Protein AF-S7XDH8-F1 (afdb_monomer_lite)

Radius of gyration: 12.24 Å; chains: 1; bounding box: 26×32×30 Å

Secondary structure (DSSP, 8-state):
---EEEEE--S--TTSPP----HHHHHHHHHHHT-SEEEE--SS---HHHHHHHHHH-SSEEEPP------

Foldseek 3Di:
DAAEEEEDEQDDDPVDDDDHHDLVVVQCVCVVVVHQEYEHDHDVDDDPVVQVVSVVSHPHHYHYDPPPPDD

Sequence (71 aa):
MKKIDFHIHTVQSVSDRHFEFDIESLKEYVDLLKIDCIAITNHNLFDKIQFEEICKKLEIKVFRPFILFNI

Organism: NCBI:txid641526

InterPro domains:
  IPR016195 Polymerase/histidinol phosphatase-like [SSF89550] (1-63)

pLDDT: mean 91.23, std 14.31, range [38.09, 98.38]

Structure (mmCIF, N/CA/C/O backbone):
data_AF-S7XDH8-F1
#
_entry.id   AF-S7XDH8-F1
#
loop_
_atom_site.group_PDB
_atom_site.id
_atom_site.type_symbol
_atom_site.label_atom_id
_atom_site.label_alt_id
_atom_site.label_comp_id
_atom_site.label_asym_id
_atom_site.label_entity_id
_atom_site.label_seq_id
_atom_site.pdbx_PDB_ins_code
_atom_site.Cartn_x
_atom_site.Cartn_y
_atom_site.Cartn_z
_atom_site.occupancy
_atom_site.B_iso_or_equiv
_atom_site.auth_seq_id
_atom_site.auth_comp_id
_atom_site.auth_asym_id
_atom_site.auth_atom_id
_atom_site.pdbx_PDB_model_num
ATOM 1 N N . MET A 1 1 ? -15.148 -9.604 12.508 1.00 82.75 1 MET A N 1
ATOM 2 C CA . MET A 1 1 ? -14.318 -10.155 11.410 1.00 82.75 1 MET A CA 1
ATOM 3 C C . MET A 1 1 ? -13.263 -9.132 11.035 1.00 82.75 1 MET A C 1
ATOM 5 O O . MET A 1 1 ? -13.562 -7.950 11.143 1.00 82.75 1 MET A O 1
ATOM 9 N N . LYS A 1 2 ? -12.064 -9.578 10.642 1.00 93.81 2 LYS A N 1
ATOM 10 C CA . LYS A 1 2 ? -11.002 -8.704 10.125 1.00 93.81 2 LYS A CA 1
ATOM 11 C C . LYS A 1 2 ? -11.217 -8.439 8.630 1.00 93.81 2 LYS A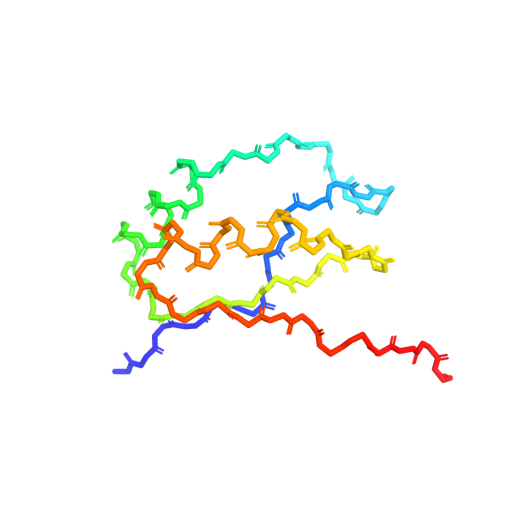 C 1
ATOM 13 O O . LYS A 1 2 ? -11.567 -9.375 7.915 1.00 93.81 2 LYS A O 1
ATOM 18 N N . LYS A 1 3 ? -11.036 -7.197 8.180 1.00 97.25 3 LYS A N 1
ATOM 19 C CA . LYS A 1 3 ? -11.100 -6.782 6.770 1.00 97.25 3 LYS A CA 1
ATOM 20 C C . LYS A 1 3 ? -9.694 -6.750 6.193 1.00 97.25 3 LYS A C 1
ATOM 22 O O . LYS A 1 3 ? -8.849 -6.017 6.701 1.00 97.25 3 LYS A O 1
ATOM 27 N N . ILE A 1 4 ? -9.444 -7.557 5.170 1.00 96.38 4 ILE A N 1
ATOM 28 C CA . ILE A 1 4 ? -8.118 -7.689 4.572 1.00 96.38 4 ILE A CA 1
ATOM 29 C C . ILE A 1 4 ? -8.252 -7.556 3.062 1.00 96.38 4 ILE A C 1
ATOM 31 O O . ILE A 1 4 ? -9.089 -8.237 2.470 1.00 96.38 4 ILE A O 1
ATOM 35 N N . ASP A 1 5 ? -7.430 -6.698 2.468 1.00 96.31 5 ASP A N 1
ATOM 36 C CA . ASP A 1 5 ? -7.280 -6.592 1.019 1.00 96.31 5 ASP A CA 1
ATOM 37 C C . ASP A 1 5 ? -5.939 -7.201 0.604 1.00 96.31 5 ASP A C 1
ATOM 39 O O . ASP A 1 5 ? -4.885 -6.803 1.094 1.00 96.31 5 ASP A O 1
ATOM 43 N N . PHE A 1 6 ? -5.971 -8.201 -0.270 1.00 94.06 6 PHE A N 1
ATOM 44 C CA . PHE A 1 6 ? -4.770 -8.910 -0.709 1.00 94.06 6 PHE A CA 1
ATOM 45 C C . PHE A 1 6 ? -4.244 -8.430 -2.067 1.00 94.06 6 PHE A C 1
ATOM 47 O O . PHE A 1 6 ? -3.267 -8.993 -2.567 1.00 94.06 6 PHE A O 1
ATOM 54 N N . HIS A 1 7 ? -4.883 -7.430 -2.684 1.00 93.62 7 HIS A N 1
ATOM 55 C CA . HIS A 1 7 ? -4.596 -7.056 -4.063 1.00 93.62 7 HIS A CA 1
ATOM 56 C C . HIS A 1 7 ? -4.517 -5.543 -4.276 1.00 93.62 7 HIS A C 1
ATOM 58 O O . HIS A 1 7 ? -5.397 -4.937 -4.879 1.00 93.62 7 HIS A O 1
ATOM 64 N N . ILE A 1 8 ? -3.414 -4.939 -3.825 1.00 95.50 8 ILE A N 1
ATOM 65 C CA . ILE A 1 8 ? -3.124 -3.518 -4.058 1.00 95.50 8 ILE A CA 1
ATOM 66 C C . ILE A 1 8 ? -1.885 -3.363 -4.934 1.00 95.50 8 ILE A C 1
ATOM 68 O O . ILE A 1 8 ? -0.817 -3.890 -4.617 1.00 95.50 8 ILE A O 1
ATOM 72 N N . HIS A 1 9 ? -2.012 -2.593 -6.014 1.00 95.44 9 HIS A N 1
ATOM 73 C CA . HIS A 1 9 ? -0.876 -2.144 -6.812 1.00 95.44 9 HIS A CA 1
ATOM 74 C C . HIS A 1 9 ? -0.510 -0.704 -6.438 1.00 95.44 9 HIS A C 1
ATOM 76 O O . HIS A 1 9 ? -1.372 0.161 -6.313 1.00 95.44 9 HIS A O 1
ATOM 82 N N . THR A 1 10 ? 0.780 -0.454 -6.258 1.00 96.56 10 THR A N 1
ATOM 83 C CA . THR A 1 10 ? 1.375 0.840 -5.892 1.00 96.56 10 THR A CA 1
ATOM 84 C C . THR A 1 10 ? 2.451 1.281 -6.883 1.00 96.56 10 THR A C 1
ATOM 86 O O . THR A 1 10 ? 2.875 2.434 -6.874 1.00 96.56 10 THR A O 1
ATOM 89 N N . VAL A 1 11 ? 2.884 0.375 -7.763 1.00 95.50 11 VAL A N 1
ATOM 90 C CA . VAL A 1 11 ? 3.803 0.656 -8.864 1.00 95.50 11 VAL A CA 1
ATOM 91 C C . VAL A 1 11 ? 3.108 0.258 -10.153 1.00 95.50 11 VAL A C 1
ATOM 93 O O . VAL A 1 11 ? 2.783 -0.914 -10.342 1.00 95.50 11 VAL A O 1
ATOM 96 N N . GLN A 1 12 ? 2.882 1.233 -11.031 1.00 95.56 12 GLN A N 1
ATOM 97 C CA . GLN A 1 12 ? 2.279 0.980 -12.332 1.00 95.56 12 GLN A CA 1
ATOM 98 C C . GLN A 1 12 ? 3.211 0.102 -13.181 1.00 95.56 12 GLN A C 1
ATOM 100 O O . GLN A 1 12 ? 4.378 0.434 -13.395 1.00 95.56 12 GLN A O 1
ATOM 105 N N . SER A 1 13 ? 2.681 -1.001 -13.701 1.00 93.12 13 SER A N 1
ATOM 106 C CA . SER A 1 13 ? 3.335 -1.848 -14.698 1.00 93.12 13 SER A CA 1
ATOM 107 C C . SER A 1 13 ? 2.653 -1.742 -16.069 1.00 93.12 13 SER A C 1
ATOM 109 O O . SER A 1 13 ? 1.608 -1.112 -16.225 1.00 93.12 13 SER A O 1
ATOM 111 N N . VAL A 1 14 ? 3.214 -2.419 -17.075 1.00 94.00 14 VAL A N 1
ATOM 112 C CA . VAL A 1 14 ? 2.601 -2.547 -18.413 1.00 94.00 14 VAL A CA 1
ATOM 113 C C . VAL A 1 14 ? 1.276 -3.318 -18.412 1.00 94.00 14 VAL A C 1
ATOM 115 O O . VAL A 1 14 ? 0.493 -3.179 -19.347 1.00 94.00 14 VAL A O 1
ATOM 118 N N . SER A 1 15 ? 1.035 -4.136 -17.386 1.00 93.00 15 SER A N 1
ATOM 119 C CA . SER A 1 15 ? -0.196 -4.918 -17.232 1.00 93.00 15 SER A CA 1
ATOM 120 C C . SER A 1 15 ? -1.313 -4.121 -16.552 1.00 93.00 15 SER A C 1
ATOM 122 O O . SER A 1 15 ? -2.457 -4.572 -16.523 1.00 93.00 15 SER A O 1
ATOM 124 N N . ASP A 1 16 ? -0.993 -2.939 -16.020 1.00 92.44 16 ASP A N 1
ATOM 125 C CA . ASP A 1 16 ? -1.937 -2.063 -15.342 1.00 92.44 16 ASP A CA 1
ATOM 126 C C . ASP A 1 16 ? -2.577 -1.054 -16.294 1.00 92.44 16 ASP A C 1
ATOM 128 O O . ASP A 1 16 ? -1.985 -0.599 -17.275 1.00 92.44 16 ASP A O 1
ATOM 132 N N . ARG A 1 17 ? -3.784 -0.605 -15.934 1.00 95.50 17 ARG A N 1
ATOM 1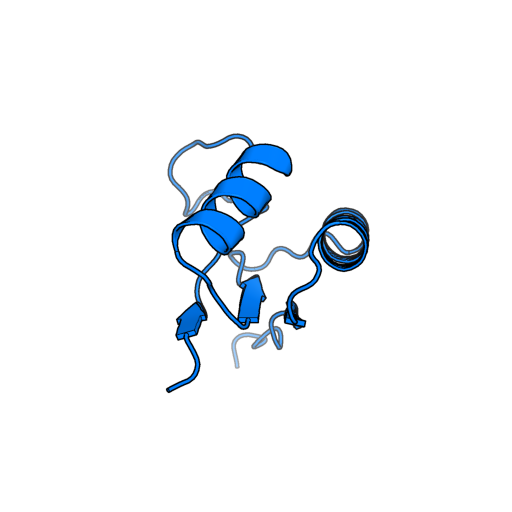33 C CA . ARG A 1 17 ? -4.272 0.687 -16.430 1.00 95.50 17 ARG A CA 1
ATOM 134 C C . ARG A 1 17 ? -3.384 1.794 -15.871 1.00 95.50 17 ARG A C 1
ATOM 136 O O . ARG A 1 17 ? -2.834 1.653 -14.785 1.00 95.50 17 ARG A O 1
ATOM 143 N N . HIS A 1 18 ? -3.264 2.902 -16.593 1.00 96.50 18 HIS A N 1
ATOM 144 C CA . HIS A 1 18 ? -2.473 4.024 -16.104 1.00 96.50 18 HIS A CA 1
ATOM 145 C C . HIS A 1 18 ? -3.055 4.595 -14.806 1.00 96.50 18 HIS A C 1
ATOM 147 O O . HIS A 1 18 ? -4.253 4.872 -14.728 1.00 96.50 18 HIS A O 1
ATOM 153 N N . PHE A 1 19 ? -2.191 4.740 -13.804 1.00 96.75 19 PHE A N 1
ATOM 154 C CA . PHE A 1 19 ? -2.462 5.400 -12.537 1.00 96.75 19 PHE A CA 1
ATOM 155 C C . PHE A 1 19 ? -1.163 6.006 -12.004 1.00 96.75 19 PHE A C 1
ATOM 157 O O . PHE A 1 19 ? -0.073 5.512 -12.299 1.00 96.75 19 PHE A O 1
ATOM 164 N N . GLU A 1 20 ? -1.297 7.040 -11.183 1.00 97.12 20 GLU A N 1
ATOM 165 C CA . GLU A 1 20 ? -0.212 7.573 -10.367 1.00 97.12 20 GLU A CA 1
ATOM 166 C C . GLU A 1 20 ? -0.493 7.210 -8.911 1.00 97.12 20 GLU A C 1
ATOM 168 O O . GLU A 1 20 ? -1.627 7.314 -8.440 1.00 97.12 20 GLU A O 1
ATOM 173 N N . PHE A 1 21 ? 0.523 6.708 -8.212 1.00 97.50 21 PHE A N 1
ATOM 174 C CA . PHE A 1 21 ? 0.373 6.336 -6.813 1.00 97.50 21 PHE A CA 1
ATOM 175 C C . PHE A 1 21 ? 0.349 7.581 -5.926 1.00 97.50 21 PHE A C 1
ATOM 177 O O . PHE A 1 21 ? 1.250 8.415 -6.002 1.00 97.50 21 PHE A O 1
ATOM 184 N N . ASP A 1 22 ? -0.638 7.645 -5.036 1.00 97.75 22 ASP A N 1
ATOM 185 C CA . ASP A 1 22 ? -0.758 8.668 -4.004 1.00 97.75 22 ASP A CA 1
ATOM 186 C C . ASP A 1 22 ? -0.996 8.018 -2.633 1.00 97.75 22 ASP A C 1
ATOM 188 O O . ASP A 1 22 ? -1.906 7.202 -2.447 1.00 97.75 22 ASP A O 1
ATOM 192 N N . ILE A 1 23 ? -0.159 8.383 -1.660 1.00 97.81 23 ILE A N 1
ATOM 193 C CA . ILE A 1 23 ? -0.209 7.822 -0.308 1.00 97.81 23 ILE A CA 1
ATOM 194 C C . ILE A 1 23 ? -1.445 8.292 0.461 1.00 97.81 23 ILE A C 1
ATOM 196 O O . ILE A 1 23 ? -1.981 7.526 1.263 1.00 97.81 23 ILE A O 1
ATOM 200 N N . GLU A 1 24 ? -1.916 9.515 0.212 1.00 98.38 24 GLU A N 1
ATOM 201 C CA . GLU A 1 24 ? -3.079 10.054 0.917 1.00 98.38 24 GLU A CA 1
ATOM 202 C C . GLU A 1 24 ? -4.360 9.346 0.460 1.00 98.38 24 GLU A C 1
ATOM 204 O O . GLU A 1 24 ? -5.162 8.944 1.300 1.00 98.38 24 GLU A O 1
ATOM 209 N N . SER A 1 25 ? -4.486 9.049 -0.835 1.00 98.12 25 SER A N 1
ATOM 210 C CA . SER A 1 25 ? -5.570 8.222 -1.385 1.00 98.12 25 SER A CA 1
ATOM 211 C C . SER A 1 25 ? -5.588 6.803 -0.798 1.00 98.12 25 SER A C 1
ATOM 213 O O . SER A 1 25 ? -6.647 6.287 -0.435 1.00 98.12 25 SER A O 1
ATOM 215 N N . LEU A 1 26 ? -4.420 6.157 -0.659 1.00 98.25 26 LEU A N 1
ATOM 216 C CA . LEU A 1 26 ? -4.331 4.833 -0.026 1.00 98.25 26 LEU A CA 1
ATOM 217 C C . LEU A 1 26 ? -4.716 4.893 1.459 1.00 98.25 26 LEU A C 1
ATOM 219 O O . LEU A 1 26 ? -5.387 3.990 1.961 1.00 98.25 26 LEU A O 1
ATOM 223 N N . LYS A 1 27 ? -4.307 5.954 2.161 1.00 98.38 27 LYS A N 1
ATOM 224 C CA . LYS A 1 27 ? -4.660 6.176 3.564 1.00 98.38 27 LYS A CA 1
ATOM 225 C C . LYS A 1 27 ? -6.166 6.389 3.739 1.00 98.38 27 LYS A C 1
ATOM 227 O O . LYS A 1 27 ? -6.788 5.717 4.558 1.00 98.38 27 LYS A O 1
ATOM 232 N N . GLU A 1 28 ? -6.765 7.255 2.928 1.00 98.38 28 GLU A N 1
ATOM 233 C CA . GLU A 1 28 ? -8.209 7.491 2.928 1.00 98.38 28 GLU A CA 1
ATOM 234 C C . GLU A 1 28 ? -8.985 6.191 2.662 1.00 98.38 28 GLU A C 1
ATOM 236 O O . GLU A 1 28 ? -9.936 5.877 3.380 1.00 98.38 28 GLU A O 1
ATOM 241 N N . TYR A 1 29 ? -8.540 5.387 1.692 1.00 98.19 29 TYR A N 1
ATOM 242 C CA . TYR A 1 29 ? -9.124 4.080 1.389 1.00 98.19 29 TYR A CA 1
ATOM 243 C C . TYR A 1 29 ? -9.161 3.148 2.610 1.00 98.19 29 TYR A C 1
ATOM 245 O O . TYR A 1 29 ? -10.218 2.590 2.934 1.00 98.19 29 TYR A O 1
ATOM 253 N N . VAL A 1 30 ? -8.030 2.985 3.309 1.00 98.25 30 VAL A N 1
ATOM 254 C CA . VAL A 1 30 ? -7.966 2.083 4.469 1.00 98.25 30 VAL A CA 1
ATOM 255 C C . VAL A 1 30 ? -8.775 2.610 5.653 1.00 98.25 30 VAL A C 1
ATOM 257 O O . VAL A 1 30 ? -9.439 1.815 6.327 1.00 98.25 30 VAL A O 1
ATOM 260 N N . ASP A 1 31 ? -8.795 3.929 5.857 1.00 98.00 31 ASP A N 1
ATOM 261 C CA . ASP A 1 31 ? -9.494 4.580 6.966 1.00 98.00 31 ASP A CA 1
ATOM 262 C C . ASP A 1 31 ? -11.018 4.536 6.774 1.00 98.00 31 ASP A C 1
ATOM 264 O O . ASP A 1 31 ? -11.752 4.083 7.662 1.00 98.00 31 ASP A O 1
ATOM 268 N N . LEU A 1 32 ? -11.513 4.929 5.593 1.00 98.19 32 LEU A N 1
ATOM 269 C CA . LEU A 1 32 ? -12.947 4.947 5.277 1.00 98.19 32 LEU A CA 1
ATOM 270 C C . LEU A 1 32 ? -13.561 3.550 5.350 1.00 98.19 32 LEU A C 1
ATOM 272 O O . LEU A 1 32 ? -14.645 3.357 5.912 1.00 98.19 32 LEU A O 1
ATOM 276 N N . LEU A 1 33 ? -12.863 2.553 4.802 1.00 97.50 33 LEU A N 1
ATOM 277 C CA . LEU A 1 33 ? -13.354 1.179 4.775 1.00 97.50 33 LEU A CA 1
ATOM 278 C C . LEU A 1 33 ? -13.028 0.398 6.050 1.00 97.50 33 LEU A C 1
ATOM 280 O O . LEU A 1 33 ? -13.554 -0.710 6.228 1.00 97.50 33 LEU A O 1
ATOM 284 N N . LYS A 1 34 ? -12.246 0.983 6.967 1.00 97.62 34 LYS A N 1
ATOM 285 C CA . LYS A 1 34 ? -11.771 0.360 8.210 1.00 97.62 34 LYS A CA 1
ATOM 286 C C . LYS A 1 34 ? -11.063 -0.967 7.928 1.00 97.62 34 LYS A C 1
ATOM 288 O O . LYS A 1 34 ? -11.415 -1.996 8.509 1.00 97.62 34 LYS A O 1
ATOM 293 N N . ILE A 1 35 ? -10.148 -0.957 6.961 1.00 98.12 35 ILE A N 1
ATOM 294 C CA . ILE A 1 35 ? -9.358 -2.128 6.572 1.00 98.12 35 ILE A CA 1
ATOM 295 C C . ILE A 1 35 ? -8.348 -2.411 7.682 1.00 98.12 35 ILE A C 1
ATOM 297 O O . ILE A 1 35 ? -7.650 -1.517 8.134 1.00 98.12 35 ILE A O 1
ATOM 301 N N . ASP A 1 36 ? -8.268 -3.655 8.145 1.00 98.06 36 ASP A N 1
ATOM 302 C CA . ASP A 1 36 ? -7.334 -4.038 9.207 1.00 98.06 36 ASP A CA 1
ATOM 303 C C . ASP A 1 36 ? -5.928 -4.334 8.666 1.00 98.06 36 ASP A C 1
ATOM 305 O O . ASP A 1 36 ? -4.949 -4.321 9.420 1.00 98.06 36 ASP A O 1
ATOM 309 N N . CYS A 1 37 ? -5.831 -4.699 7.385 1.00 96.94 37 CYS A N 1
ATOM 310 C CA . CYS A 1 37 ? -4.586 -5.102 6.755 1.00 96.94 37 CYS A CA 1
ATOM 311 C C . CYS A 1 37 ? -4.666 -5.073 5.222 1.00 96.94 37 CYS A C 1
ATOM 313 O O . CYS A 1 37 ? -5.701 -5.411 4.650 1.00 96.94 37 CYS A O 1
ATOM 315 N N . ILE A 1 38 ? -3.553 -4.737 4.571 1.00 97.44 38 ILE A N 1
ATOM 316 C CA . ILE A 1 38 ? -3.402 -4.805 3.114 1.00 97.44 38 ILE A CA 1
ATOM 317 C C . ILE A 1 38 ? -2.184 -5.643 2.703 1.00 97.44 38 ILE A C 1
ATOM 319 O O . ILE A 1 38 ? -1.224 -5.767 3.469 1.00 97.44 38 ILE A O 1
ATOM 323 N N . ALA A 1 39 ? -2.185 -6.163 1.477 1.00 95.88 39 ALA A N 1
ATOM 324 C CA . ALA A 1 39 ? -1.005 -6.694 0.804 1.00 95.88 39 ALA A CA 1
ATOM 325 C C . ALA A 1 39 ? -0.751 -5.949 -0.511 1.00 95.88 39 ALA A C 1
ATOM 327 O O . ALA A 1 39 ? -1.653 -5.787 -1.332 1.00 95.88 39 ALA A O 1
ATOM 328 N N . ILE A 1 40 ? 0.496 -5.522 -0.711 1.00 95.25 40 ILE A N 1
ATOM 329 C CA . ILE A 1 40 ? 0.940 -4.893 -1.958 1.00 95.25 40 ILE A CA 1
ATOM 330 C C . ILE A 1 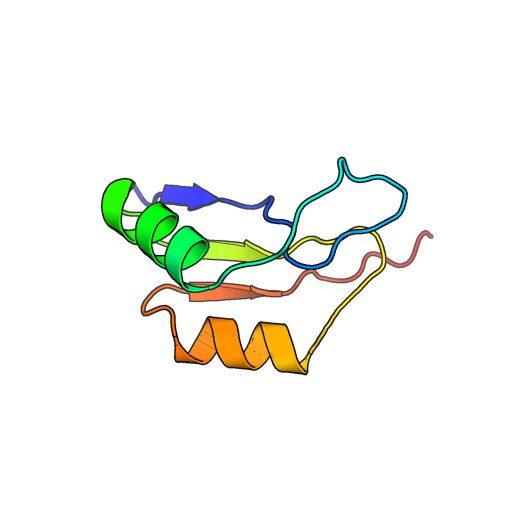40 ? 1.426 -6.002 -2.896 1.00 95.25 40 ILE A C 1
ATOM 332 O O . ILE A 1 40 ? 2.311 -6.767 -2.525 1.00 95.25 40 ILE A O 1
ATOM 336 N N . THR A 1 41 ? 0.852 -6.119 -4.092 1.00 94.00 41 THR A N 1
ATOM 337 C CA . THR A 1 41 ? 1.047 -7.252 -5.021 1.00 94.00 41 THR A CA 1
ATOM 338 C C . THR A 1 41 ? 1.226 -6.791 -6.471 1.00 94.00 41 THR A C 1
ATOM 340 O O . THR A 1 41 ? 0.593 -7.301 -7.387 1.00 94.00 41 THR A O 1
ATOM 343 N N . ASN A 1 42 ? 2.129 -5.832 -6.689 1.00 92.69 42 ASN A N 1
ATOM 344 C CA . ASN A 1 42 ? 2.494 -5.338 -8.023 1.00 92.69 42 ASN A CA 1
ATOM 345 C C . ASN A 1 42 ? 2.928 -6.464 -8.988 1.00 92.69 42 ASN A C 1
ATOM 347 O O . ASN A 1 42 ? 3.515 -7.472 -8.585 1.00 92.69 42 ASN A O 1
ATOM 351 N N . HIS A 1 43 ? 2.748 -6.247 -10.292 1.00 91.81 43 HIS A N 1
ATOM 352 C CA . HIS A 1 43 ? 3.171 -7.185 -11.335 1.00 91.81 43 HIS A CA 1
ATOM 353 C C . HIS A 1 43 ? 4.698 -7.241 -11.511 1.00 91.81 43 HIS A C 1
ATOM 355 O O . HIS A 1 43 ? 5.266 -6.415 -12.217 1.00 91.81 43 HIS A O 1
ATOM 361 N N . ASN A 1 44 ? 5.365 -8.241 -10.917 1.00 88.38 44 ASN A N 1
ATOM 362 C CA . ASN A 1 44 ? 6.820 -8.485 -11.030 1.00 88.38 44 ASN A CA 1
ATOM 363 C C . ASN A 1 44 ? 7.707 -7.268 -10.695 1.00 88.38 44 ASN A C 1
ATOM 365 O O . ASN A 1 44 ? 8.872 -7.207 -11.088 1.00 88.38 44 ASN A O 1
ATOM 369 N N . LEU A 1 45 ? 7.161 -6.303 -9.959 1.00 90.12 45 LEU A N 1
ATOM 370 C CA . LEU A 1 45 ? 7.834 -5.087 -9.534 1.00 90.12 45 LEU A CA 1
ATOM 371 C C . LEU A 1 45 ? 7.772 -5.009 -8.015 1.00 90.12 45 LEU A C 1
ATOM 373 O O . LEU A 1 45 ? 6.777 -5.376 -7.394 1.00 90.12 45 LEU A O 1
ATOM 377 N N . PHE A 1 46 ? 8.835 -4.515 -7.399 1.00 91.44 46 PHE A N 1
ATOM 378 C CA . PHE A 1 46 ? 8.833 -4.235 -5.974 1.00 91.44 46 PHE A CA 1
ATOM 379 C C . PHE A 1 46 ? 9.666 -2.992 -5.702 1.00 91.44 46 PHE A C 1
ATOM 381 O O . PHE A 1 46 ? 10.887 -3.014 -5.852 1.00 91.44 46 PHE A O 1
ATOM 388 N N . ASP A 1 47 ? 8.997 -1.917 -5.292 1.00 93.62 47 ASP A N 1
ATOM 389 C CA . ASP A 1 47 ? 9.658 -0.719 -4.794 1.00 93.62 47 ASP A CA 1
ATOM 390 C C . ASP A 1 47 ? 9.766 -0.808 -3.270 1.00 93.62 47 ASP A C 1
ATOM 392 O O . ASP A 1 47 ? 8.797 -0.627 -2.528 1.00 93.62 47 ASP A O 1
ATOM 396 N N . LYS A 1 48 ? 10.973 -1.127 -2.801 1.00 94.00 48 LYS A N 1
ATOM 397 C CA . LYS A 1 48 ? 11.259 -1.264 -1.374 1.00 94.00 48 LYS A CA 1
ATOM 398 C C . LYS A 1 48 ? 11.107 0.064 -0.627 1.00 94.00 48 LYS A 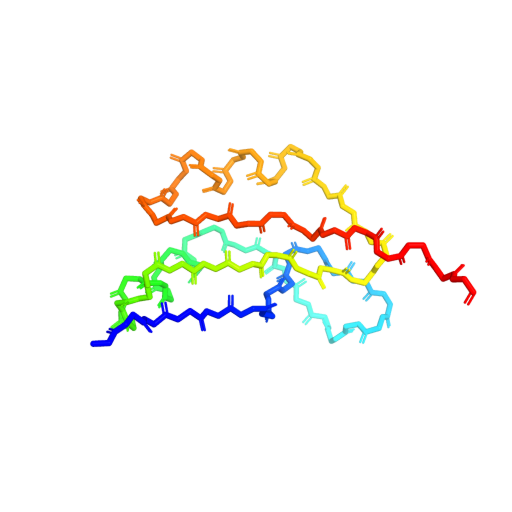C 1
ATOM 400 O O . LYS A 1 48 ? 10.648 0.049 0.511 1.00 94.00 48 LYS A O 1
ATOM 405 N N . ILE A 1 49 ? 11.511 1.179 -1.235 1.00 96.25 49 ILE A N 1
ATOM 406 C CA . ILE A 1 49 ? 11.488 2.492 -0.580 1.00 96.25 49 ILE A CA 1
ATOM 407 C C . ILE A 1 49 ? 10.033 2.907 -0.381 1.00 96.25 49 ILE A C 1
ATOM 409 O O . ILE A 1 49 ? 9.626 3.170 0.750 1.00 96.25 49 ILE A O 1
ATOM 413 N N . GLN A 1 50 ? 9.230 2.836 -1.445 1.00 96.25 50 GLN A N 1
ATOM 414 C CA . GLN A 1 50 ? 7.797 3.114 -1.381 1.00 96.25 50 GLN A CA 1
ATOM 415 C C . GLN A 1 50 ? 7.090 2.187 -0.376 1.00 96.25 50 GLN A C 1
ATOM 417 O O . GLN A 1 50 ? 6.284 2.642 0.432 1.00 96.25 50 GLN A O 1
ATOM 422 N N . PHE A 1 51 ? 7.421 0.891 -0.359 1.00 96.62 51 PHE A N 1
ATOM 423 C CA . PHE A 1 51 ? 6.862 -0.053 0.613 1.00 96.62 51 PHE A CA 1
ATOM 424 C C . PHE A 1 51 ? 7.166 0.348 2.066 1.00 96.62 51 PHE A C 1
ATOM 426 O O . PHE A 1 51 ? 6.276 0.319 2.919 1.00 96.62 51 PHE A O 1
ATOM 433 N N . GLU A 1 52 ? 8.411 0.729 2.364 1.00 97.12 52 GLU A N 1
ATOM 434 C CA . GLU A 1 52 ? 8.809 1.175 3.703 1.00 97.12 52 GLU A CA 1
ATOM 435 C C . GLU A 1 52 ? 8.126 2.490 4.099 1.00 97.12 52 GLU A C 1
ATOM 437 O O . GLU A 1 52 ? 7.778 2.669 5.267 1.00 97.12 52 GLU A O 1
ATOM 442 N N . GLU A 1 53 ? 7.904 3.399 3.150 1.00 97.94 53 GLU A N 1
ATOM 443 C CA . GLU A 1 53 ? 7.138 4.628 3.375 1.00 97.94 53 GLU A CA 1
ATOM 444 C C . GLU A 1 53 ? 5.671 4.334 3.688 1.00 97.94 53 GLU A C 1
ATOM 446 O O . GLU A 1 53 ? 5.147 4.853 4.675 1.00 97.94 53 GLU A O 1
ATOM 451 N N . ILE A 1 54 ? 5.033 3.440 2.928 1.00 98.12 54 ILE A N 1
ATOM 452 C CA . ILE A 1 54 ? 3.656 2.999 3.185 1.00 98.12 54 ILE A CA 1
ATOM 453 C C . ILE A 1 54 ? 3.549 2.377 4.584 1.00 98.12 54 ILE A C 1
ATOM 455 O O . ILE A 1 54 ? 2.666 2.748 5.354 1.00 98.12 54 ILE A O 1
ATOM 459 N N . CYS A 1 55 ? 4.487 1.500 4.959 1.00 97.81 55 CYS A N 1
ATOM 460 C CA . CYS A 1 55 ? 4.526 0.893 6.295 1.00 97.81 55 CYS A CA 1
ATOM 461 C C . CYS A 1 55 ? 4.657 1.919 7.430 1.00 97.81 55 CYS A C 1
ATOM 463 O O . CYS A 1 55 ? 4.175 1.672 8.530 1.00 97.81 55 CYS A O 1
ATOM 465 N N . LYS A 1 56 ? 5.341 3.047 7.196 1.00 98.06 56 LYS A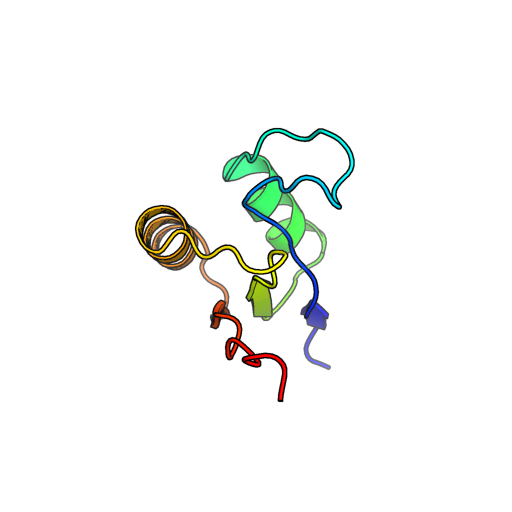 N 1
ATOM 466 C CA . LYS A 1 56 ? 5.488 4.123 8.191 1.00 98.06 56 LYS A CA 1
ATOM 467 C C . LYS A 1 56 ? 4.254 5.019 8.273 1.00 98.06 56 LYS A C 1
ATOM 469 O O . LYS A 1 56 ? 4.025 5.634 9.310 1.00 98.06 56 LYS A O 1
ATOM 474 N N . LYS A 1 57 ? 3.520 5.161 7.168 1.00 97.69 57 LYS A N 1
ATOM 475 C CA . LYS A 1 57 ? 2.393 6.093 7.031 1.00 97.69 57 LYS A CA 1
ATOM 476 C C . LYS A 1 57 ? 1.056 5.482 7.430 1.00 97.69 57 LYS A C 1
ATOM 478 O O . LYS A 1 57 ? 0.193 6.213 7.909 1.00 97.69 57 LYS A O 1
ATOM 483 N N . LEU A 1 58 ? 0.884 4.178 7.228 1.00 97.94 58 LEU A N 1
ATOM 484 C CA . LEU A 1 58 ? -0.330 3.462 7.598 1.00 97.94 58 LEU A CA 1
ATOM 485 C C . LEU A 1 58 ? -0.195 2.851 8.996 1.00 97.94 58 LEU A C 1
ATOM 487 O O . LEU A 1 58 ? 0.813 2.232 9.320 1.00 97.94 58 LEU A O 1
ATOM 491 N N . GLU A 1 59 ? -1.244 2.973 9.808 1.00 96.88 59 GLU A N 1
ATOM 492 C CA . GLU A 1 59 ? -1.303 2.354 11.144 1.00 96.88 59 GLU A CA 1
ATOM 493 C C . GLU A 1 59 ? -1.677 0.861 11.091 1.00 96.88 59 GLU A C 1
ATOM 495 O O . GLU A 1 59 ? -1.592 0.136 12.086 1.00 96.88 59 GLU A O 1
ATOM 500 N N . ILE A 1 60 ? -2.101 0.390 9.918 1.00 97.81 60 ILE A N 1
ATOM 501 C CA . ILE A 1 60 ? -2.534 -0.985 9.678 1.00 97.81 60 ILE A CA 1
ATOM 502 C C . ILE A 1 60 ? -1.359 -1.872 9.264 1.00 97.81 60 ILE A C 1
ATOM 504 O O . ILE A 1 60 ? -0.301 -1.405 8.844 1.00 97.81 60 ILE A O 1
ATOM 508 N N . LYS A 1 61 ? -1.546 -3.194 9.330 1.00 97.06 61 LYS A N 1
ATOM 509 C CA . LYS A 1 61 ? -0.520 -4.123 8.842 1.00 97.06 61 LYS A CA 1
ATOM 510 C C . LYS A 1 61 ? -0.437 -4.062 7.318 1.00 97.06 61 LYS A C 1
ATOM 512 O O . LYS A 1 61 ? -1.450 -4.205 6.636 1.00 97.06 61 LYS A O 1
ATOM 517 N N . VAL A 1 62 ? 0.778 -3.931 6.799 1.00 97.38 62 VAL A N 1
ATOM 518 C CA . VAL A 1 62 ? 1.068 -3.950 5.363 1.00 97.38 62 VAL A CA 1
ATOM 519 C C . VAL A 1 62 ? 1.961 -5.151 5.079 1.00 97.38 62 VAL A C 1
ATOM 521 O O . VAL A 1 62 ? 3.060 -5.270 5.623 1.00 97.38 62 VAL A O 1
ATOM 524 N N . PHE A 1 63 ? 1.484 -6.072 4.250 1.00 94.88 63 PHE A N 1
ATOM 525 C CA . PHE A 1 63 ? 2.263 -7.217 3.802 1.00 94.88 63 PHE A CA 1
ATOM 526 C C . PHE A 1 63 ? 2.906 -6.930 2.448 1.00 94.88 63 PHE A C 1
ATOM 528 O O . PHE A 1 63 ? 2.293 -6.359 1.545 1.00 94.88 63 PHE A O 1
ATOM 535 N N . ARG A 1 64 ? 4.160 -7.357 2.305 1.00 85.06 64 ARG A N 1
ATOM 536 C CA . ARG A 1 64 ? 4.842 -7.406 1.010 1.00 85.06 64 ARG A CA 1
ATOM 537 C C . ARG A 1 64 ? 4.417 -8.668 0.249 1.00 85.06 64 ARG A C 1
ATOM 539 O O . ARG A 1 64 ? 4.088 -9.664 0.905 1.00 8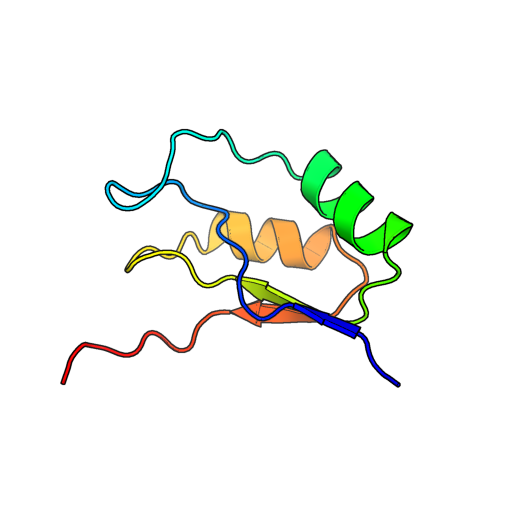5.06 64 ARG A O 1
ATOM 546 N N . PRO A 1 65 ? 4.514 -8.695 -1.087 1.00 72.94 65 PRO A N 1
ATOM 547 C CA . PRO A 1 65 ? 4.296 -9.928 -1.814 1.00 72.94 65 PRO A CA 1
ATOM 548 C C . PRO A 1 65 ? 5.445 -10.896 -1.508 1.00 72.94 65 PRO A C 1
ATOM 550 O O . PRO A 1 65 ? 6.619 -10.512 -1.447 1.00 72.94 65 PRO A O 1
ATOM 553 N N . PHE A 1 66 ? 5.120 -12.175 -1.324 1.00 61.19 66 PHE A N 1
ATOM 554 C CA . PHE A 1 66 ? 6.092 -13.231 -1.575 1.00 61.19 66 PHE A CA 1
ATOM 555 C C . PHE A 1 66 ? 6.218 -13.261 -3.095 1.00 61.19 66 PHE A C 1
ATOM 557 O O . PHE A 1 66 ? 5.261 -13.635 -3.767 1.00 61.19 66 PHE A O 1
ATOM 564 N N . ILE A 1 67 ? 7.317 -12.751 -3.652 1.00 55.91 67 ILE A N 1
ATOM 565 C CA . ILE A 1 67 ? 7.555 -12.843 -5.094 1.00 55.91 67 ILE A CA 1
ATOM 566 C C . ILE A 1 67 ? 7.550 -14.340 -5.423 1.00 55.91 67 ILE A C 1
ATOM 568 O O . ILE A 1 67 ? 8.501 -15.055 -5.107 1.00 55.91 67 ILE A O 1
ATOM 572 N N . LEU A 1 68 ? 6.445 -14.825 -5.991 1.00 43.62 68 LEU A N 1
ATOM 573 C CA . LEU A 1 68 ? 6.418 -16.084 -6.709 1.00 43.62 68 LEU A CA 1
ATOM 574 C C . LEU A 1 68 ? 7.290 -15.833 -7.935 1.00 43.62 68 LEU A C 1
ATOM 576 O O . LEU A 1 68 ? 6.844 -15.248 -8.919 1.00 43.62 68 LEU A O 1
ATOM 580 N N . PHE A 1 69 ? 8.565 -16.212 -7.849 1.00 41.09 69 PHE A N 1
ATOM 581 C CA . PHE A 1 69 ? 9.309 -16.523 -9.058 1.00 41.09 69 PHE A CA 1
ATOM 582 C C . PHE A 1 69 ? 8.440 -17.506 -9.839 1.00 41.09 69 PHE A C 1
ATOM 584 O O . PHE A 1 69 ? 8.010 -18.511 -9.271 1.00 41.09 69 PHE A O 1
ATOM 591 N N . ASN A 1 70 ? 8.127 -17.180 -11.095 1.00 38.09 70 ASN A N 1
ATOM 592 C CA . ASN A 1 70 ? 7.552 -18.150 -12.017 1.00 38.09 70 ASN A CA 1
ATOM 593 C C . ASN A 1 70 ? 8.450 -19.395 -11.974 1.00 38.09 70 ASN A C 1
ATOM 595 O O . ASN A 1 70 ? 9.619 -19.313 -12.357 1.00 38.09 70 ASN A O 1
ATOM 599 N N . ILE A 1 71 ? 7.919 -20.488 -11.425 1.00 40.56 71 ILE A N 1
ATOM 600 C CA . ILE A 1 71 ? 8.454 -21.840 -11.590 1.00 40.56 71 ILE A CA 1
ATOM 601 C C . ILE A 1 71 ? 7.835 -22.396 -12.866 1.00 40.56 71 ILE A C 1
ATOM 603 O O . ILE A 1 71 ? 6.610 -22.191 -13.036 1.00 40.56 71 ILE A O 1
#